Protein AF-A0A9P7NBX7-F1 (afdb_monomer)

Solvent-accessible surface area (backbone atoms only — not comparable to full-atom values): 3612 Å² total; per-residue (Å²): 140,79,88,79,82,78,76,72,77,64,68,59,65,76,63,50,72,92,52,80,86,35,62,59,53,42,52,61,54,48,55,52,48,35,52,76,71,62,74,52,95,64,95,79,83,87,85,85,82,82,131

Structure (mmCIF, N/CA/C/O backbone):
data_AF-A0A9P7NBX7-F1
#
_entry.id   AF-A0A9P7NBX7-F1
#
loop_
_atom_site.group_PDB
_atom_site.id
_atom_site.type_symbol
_atom_site.label_atom_id
_atom_site.label_alt_id
_atom_site.label_comp_id
_atom_site.label_asym_id
_atom_site.label_entity_id
_atom_site.label_seq_id
_atom_site.pdbx_PDB_ins_code
_atom_site.Cartn_x
_atom_site.Cartn_y
_atom_site.Cartn_z
_atom_site.occupancy
_atom_site.B_iso_or_equiv
_atom_site.auth_seq_id
_atom_site.auth_comp_id
_atom_site.auth_asym_id
_atom_site.auth_atom_id
_atom_site.pdbx_PDB_model_num
ATOM 1 N N . MET A 1 1 ? 20.903 10.795 -42.828 1.00 57.88 1 MET A N 1
ATOM 2 C CA . MET A 1 1 ? 21.877 10.589 -41.732 1.00 57.88 1 MET A CA 1
ATOM 3 C C . MET A 1 1 ? 21.618 11.717 -40.742 1.00 57.88 1 MET A C 1
ATOM 5 O O . MET A 1 1 ? 21.758 12.852 -41.154 1.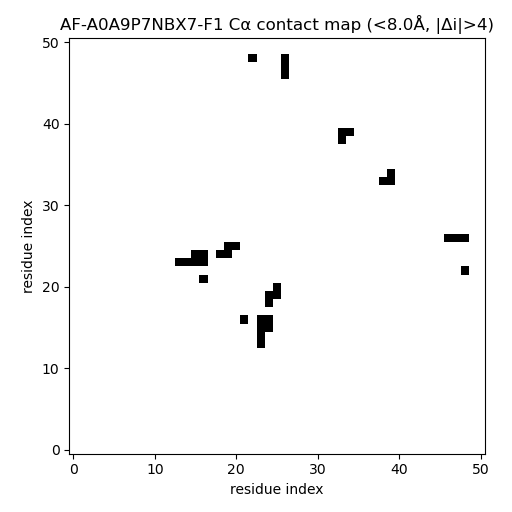00 57.88 1 MET A O 1
ATOM 9 N N . ALA A 1 2 ? 21.097 11.537 -39.534 1.00 45.25 2 ALA A N 1
ATOM 10 C CA . ALA A 1 2 ? 21.131 10.402 -38.626 1.00 45.25 2 ALA A CA 1
ATOM 11 C C . ALA A 1 2 ? 19.776 10.239 -37.910 1.00 45.25 2 ALA A C 1
ATOM 13 O O . ALA A 1 2 ? 19.147 11.228 -37.548 1.00 45.25 2 ALA A O 1
ATOM 14 N N . SER A 1 3 ? 19.350 8.994 -37.705 1.00 51.56 3 SER A N 1
ATOM 15 C CA . SER A 1 3 ? 18.282 8.656 -36.765 1.00 51.56 3 SER A CA 1
ATOM 16 C C . SER A 1 3 ? 18.894 8.620 -35.367 1.00 51.56 3 SER A C 1
ATOM 18 O O . SER A 1 3 ? 19.625 7.686 -35.041 1.00 51.56 3 SER A O 1
ATOM 20 N N . THR A 1 4 ? 18.659 9.646 -34.554 1.00 60.44 4 THR A N 1
ATOM 21 C CA . THR A 1 4 ? 18.958 9.591 -33.121 1.00 60.44 4 THR A CA 1
ATOM 22 C C . THR A 1 4 ? 17.826 8.833 -32.444 1.00 60.44 4 THR A C 1
ATOM 24 O O . THR A 1 4 ? 16.685 9.281 -32.419 1.00 60.44 4 THR A O 1
ATOM 27 N N . ASN A 1 5 ? 18.151 7.631 -31.979 1.00 61.84 5 ASN A N 1
ATOM 28 C CA . ASN A 1 5 ? 17.281 6.735 -31.234 1.00 61.84 5 ASN A CA 1
ATOM 29 C C . ASN A 1 5 ? 16.90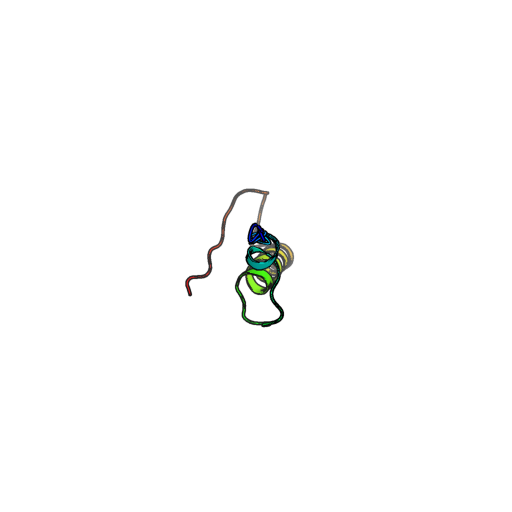5 7.384 -29.890 1.00 61.84 5 ASN A C 1
ATOM 31 O O . ASN A 1 5 ? 17.609 7.200 -28.898 1.00 61.84 5 ASN A O 1
ATOM 35 N N . GLU A 1 6 ? 15.830 8.173 -29.857 1.00 58.91 6 GLU A N 1
ATOM 36 C CA . GLU A 1 6 ? 15.215 8.618 -28.606 1.00 58.91 6 GLU A CA 1
ATOM 37 C C . GLU A 1 6 ? 14.466 7.436 -27.993 1.00 58.91 6 GLU A C 1
ATOM 39 O O . GLU A 1 6 ? 13.260 7.263 -28.157 1.00 58.91 6 GLU A O 1
ATOM 44 N N . HIS A 1 7 ? 15.205 6.584 -27.286 1.00 59.25 7 HIS A N 1
ATOM 45 C CA . HIS A 1 7 ? 14.616 5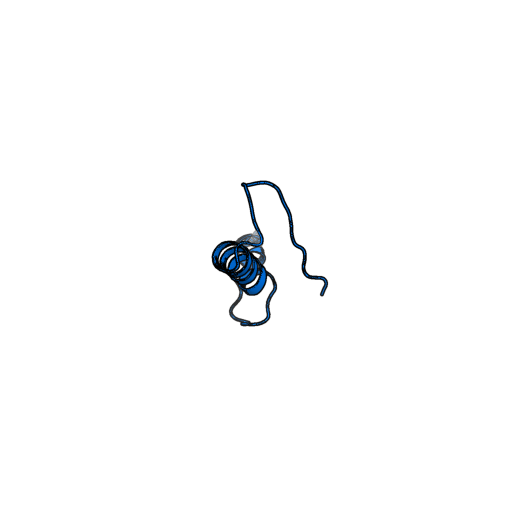.641 -26.349 1.00 59.25 7 HIS A CA 1
ATOM 46 C C . HIS A 1 7 ? 14.098 6.465 -25.163 1.00 59.25 7 HIS A C 1
ATOM 48 O O . HIS A 1 7 ? 14.759 6.577 -24.130 1.00 59.25 7 HIS A O 1
ATOM 54 N N . VAL A 1 8 ? 12.947 7.121 -25.341 1.00 62.12 8 VAL A N 1
ATOM 55 C CA . VAL A 1 8 ? 12.218 7.768 -24.250 1.00 62.12 8 VAL A CA 1
ATOM 56 C C . VAL A 1 8 ? 11.900 6.655 -23.264 1.00 62.12 8 VAL A C 1
ATOM 58 O O . VAL A 1 8 ? 11.035 5.814 -23.502 1.00 62.12 8 VAL A O 1
ATOM 61 N N . HIS A 1 9 ? 12.689 6.583 -22.197 1.00 66.69 9 HIS A N 1
ATOM 62 C CA . HIS A 1 9 ? 12.459 5.672 -21.092 1.00 66.69 9 HIS A CA 1
ATOM 63 C C . HIS A 1 9 ? 11.142 6.122 -20.463 1.00 66.69 9 HIS A C 1
ATOM 65 O O . HIS A 1 9 ? 11.107 7.093 -19.710 1.00 66.69 9 HIS A O 1
ATOM 71 N N . ASN A 1 10 ? 10.039 5.502 -20.879 1.00 82.81 10 ASN A N 1
ATOM 72 C CA . ASN A 1 10 ? 8.722 5.886 -20.411 1.00 82.81 10 ASN A CA 1
ATOM 73 C C . ASN A 1 10 ? 8.610 5.490 -18.936 1.00 82.81 10 ASN A C 1
ATOM 75 O O . ASN A 1 10 ? 8.351 4.328 -18.640 1.00 82.81 10 ASN A O 1
ATOM 79 N N . ALA A 1 11 ? 8.854 6.427 -18.021 1.00 86.19 11 ALA A N 1
ATOM 80 C CA . ALA A 1 11 ? 8.846 6.182 -16.579 1.00 86.19 11 ALA A CA 1
ATOM 81 C C . ALA A 1 11 ? 7.509 5.607 -16.075 1.00 86.19 11 ALA A C 1
ATOM 83 O O . ALA A 1 11 ? 7.491 4.930 -15.048 1.00 86.19 11 ALA A O 1
ATOM 84 N N . ASP A 1 12 ? 6.419 5.798 -16.824 1.00 87.69 12 ASP A N 1
ATOM 85 C CA . ASP A 1 12 ? 5.085 5.316 -16.467 1.00 87.69 12 ASP A CA 1
ATOM 86 C C . ASP A 1 12 ? 5.012 3.785 -16.351 1.00 87.69 12 ASP A C 1
ATOM 88 O O . ASP A 1 12 ? 4.181 3.268 -15.603 1.00 87.69 12 ASP A O 1
ATOM 92 N N . HIS A 1 13 ? 5.913 3.039 -17.006 1.00 84.19 13 HIS A N 1
ATOM 93 C CA . HIS A 1 13 ? 5.962 1.576 -16.870 1.00 84.19 13 HIS A CA 1
ATOM 94 C C . HIS A 1 13 ? 6.303 1.106 -15.441 1.00 84.19 13 HIS A C 1
ATOM 96 O O . HIS A 1 13 ? 6.077 -0.052 -15.113 1.00 84.19 13 HIS A O 1
ATOM 102 N N . LEU A 1 14 ? 6.850 1.982 -14.585 1.00 84.69 14 LEU A N 1
ATOM 103 C CA . LEU A 1 14 ? 7.178 1.659 -13.190 1.00 84.69 14 LEU A CA 1
ATOM 104 C C . LEU A 1 14 ? 5.964 1.750 -12.253 1.00 84.69 14 LEU A C 1
ATOM 106 O O . LEU A 1 14 ? 6.005 1.226 -11.141 1.00 84.69 14 LEU A O 1
ATOM 110 N N . ILE A 1 15 ? 4.906 2.452 -12.671 1.00 89.00 15 ILE A N 1
ATOM 111 C CA . ILE A 1 15 ? 3.732 2.759 -11.835 1.00 89.00 15 ILE A CA 1
ATOM 112 C C . ILE A 1 15 ? 2.408 2.307 -12.460 1.00 89.00 15 ILE A C 1
ATOM 114 O O . ILE A 1 15 ? 1.371 2.389 -11.808 1.00 89.00 15 ILE A O 1
ATOM 118 N N . THR A 1 16 ? 2.437 1.804 -13.694 1.00 90.00 16 THR A N 1
ATOM 119 C CA . THR A 1 16 ? 1.279 1.247 -14.403 1.00 90.00 16 THR A CA 1
ATOM 120 C C . THR A 1 16 ? 1.580 -0.175 -14.861 1.00 90.00 16 THR A C 1
ATOM 122 O O . THR A 1 16 ? 2.697 -0.473 -15.277 1.00 90.00 16 THR A O 1
ATOM 125 N N . SER A 1 17 ? 0.601 -1.072 -14.752 1.00 91.19 17 SER A N 1
ATOM 126 C CA . SER A 1 17 ? 0.703 -2.440 -15.264 1.00 91.19 17 SER A CA 1
ATOM 127 C C . SER A 1 17 ? -0.686 -3.001 -15.547 1.00 91.19 17 SER A C 1
ATOM 129 O O . SER A 1 17 ? -1.611 -2.775 -14.767 1.00 91.19 17 SER A O 1
ATOM 131 N N . ASP A 1 18 ? -0.816 -3.748 -16.642 1.00 94.06 18 ASP A N 1
ATOM 132 C CA . ASP A 1 18 ? -2.037 -4.478 -16.996 1.00 94.06 18 ASP A CA 1
ATOM 133 C C . ASP A 1 18 ? -2.171 -5.808 -16.229 1.00 94.06 18 ASP A C 1
ATOM 135 O O . ASP A 1 18 ? -3.254 -6.394 -16.190 1.00 94.06 18 ASP A O 1
ATOM 139 N N . ASP A 1 19 ? -1.085 -6.295 -15.616 1.00 93.56 19 ASP A N 1
ATOM 140 C CA . ASP A 1 19 ? -1.102 -7.514 -14.809 1.00 93.56 19 ASP A CA 1
ATOM 141 C C . ASP A 1 19 ? -1.740 -7.224 -13.435 1.00 93.56 19 ASP A C 1
ATOM 143 O O . ASP A 1 19 ? -1.212 -6.407 -12.667 1.00 93.56 19 ASP A O 1
ATOM 147 N N . PRO A 1 20 ? -2.873 -7.867 -13.092 1.00 92.94 20 PRO A N 1
ATOM 148 C CA . PRO A 1 20 ? -3.562 -7.632 -11.826 1.00 92.94 20 PRO A CA 1
ATOM 149 C C . PRO A 1 20 ? -2.706 -7.952 -10.592 1.00 92.94 20 PRO A C 1
ATOM 151 O O . PRO A 1 20 ? -2.920 -7.333 -9.545 1.00 92.94 20 PRO A O 1
ATOM 154 N N . ASP A 1 21 ? -1.736 -8.862 -10.708 1.00 92.56 21 ASP A N 1
ATOM 155 C CA . ASP A 1 21 ? -0.863 -9.278 -9.606 1.00 92.56 21 ASP A CA 1
ATOM 156 C C . ASP A 1 21 ? 0.431 -8.447 -9.526 1.00 92.56 21 ASP A C 1
ATOM 158 O O . ASP A 1 21 ? 1.266 -8.650 -8.641 1.00 92.56 21 ASP A O 1
ATOM 162 N N . HIS A 1 22 ? 0.595 -7.452 -10.401 1.00 93.3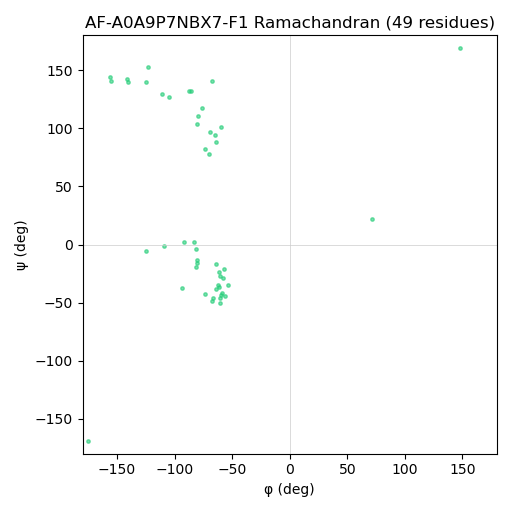1 22 HIS A N 1
ATOM 163 C CA . HIS A 1 22 ? 1.767 -6.588 -10.393 1.00 93.31 22 HIS A CA 1
ATOM 164 C C . HIS A 1 22 ? 1.818 -5.691 -9.138 1.00 93.31 22 HIS A C 1
ATOM 166 O O . HIS A 1 22 ? 0.799 -5.100 -8.751 1.00 93.31 22 HIS A O 1
ATOM 172 N N . PRO A 1 23 ? 3.002 -5.469 -8.528 1.00 93.75 23 PRO A N 1
ATOM 173 C CA . PRO A 1 23 ? 3.144 -4.628 -7.336 1.00 93.75 23 PRO A CA 1
ATOM 174 C C . PRO A 1 23 ? 2.559 -3.216 -7.479 1.00 93.75 23 PRO A C 1
ATOM 176 O O . PRO A 1 23 ? 1.989 -2.694 -6.518 1.00 93.75 23 PRO A O 1
ATOM 179 N N . ALA A 1 24 ? 2.637 -2.623 -8.678 1.00 93.69 24 ALA A N 1
ATOM 180 C CA . ALA A 1 24 ? 2.047 -1.310 -8.974 1.00 93.69 24 ALA A CA 1
ATOM 181 C C . ALA A 1 24 ? 0.525 -1.253 -8.721 1.00 93.69 24 ALA A C 1
ATOM 183 O O . ALA A 1 24 ? 0.007 -0.207 -8.338 1.00 93.69 24 ALA A O 1
ATOM 184 N N . ASN A 1 25 ? -0.174 -2.383 -8.863 1.00 93.88 25 ASN A N 1
ATOM 185 C CA . ASN A 1 25 ? -1.614 -2.508 -8.626 1.00 93.88 25 ASN A CA 1
ATOM 186 C C . ASN A 1 25 ? -1.921 -2.968 -7.188 1.00 93.88 25 ASN A C 1
ATOM 188 O O . ASN A 1 25 ? -2.876 -2.502 -6.547 1.00 93.88 25 ASN A O 1
ATOM 192 N N . LEU A 1 26 ? -1.089 -3.863 -6.646 1.00 95.25 26 LEU A N 1
ATOM 193 C CA . LEU A 1 26 ? -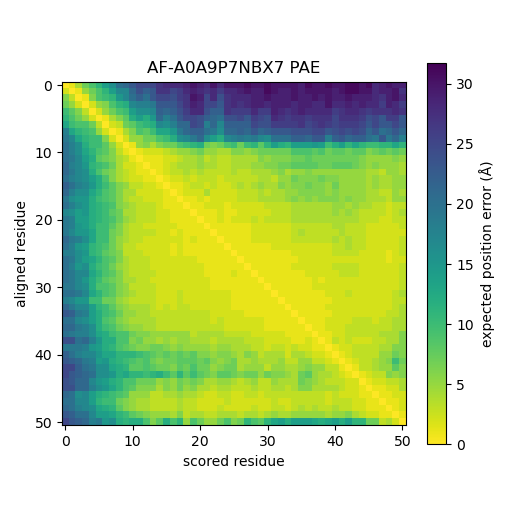1.293 -4.459 -5.326 1.00 95.25 26 LEU A CA 1
ATOM 194 C C . LEU A 1 26 ? -1.002 -3.498 -4.166 1.00 95.25 26 LEU A C 1
ATOM 196 O O . LEU A 1 26 ? -1.773 -3.470 -3.204 1.00 95.25 26 LEU A O 1
ATOM 200 N N . ILE A 1 27 ? 0.074 -2.704 -4.232 1.00 95.06 27 ILE A N 1
ATOM 201 C CA . ILE A 1 27 ? 0.470 -1.798 -3.137 1.00 95.06 27 ILE A CA 1
ATOM 202 C C . ILE A 1 27 ? -0.630 -0.764 -2.827 1.00 95.06 27 ILE A C 1
ATOM 204 O O . ILE A 1 27 ? -1.035 -0.678 -1.662 1.00 95.06 27 ILE A O 1
ATOM 208 N N . PRO A 1 28 ? -1.196 -0.032 -3.812 1.00 94.06 28 PRO A N 1
ATOM 209 C CA . PRO A 1 28 ? -2.301 0.892 -3.550 1.00 94.06 28 PRO A CA 1
ATOM 210 C C . PRO A 1 28 ? -3.524 0.191 -2.945 1.00 94.06 28 PRO A C 1
ATOM 212 O O . PRO A 1 28 ? -4.123 0.680 -1.983 1.00 94.06 28 PRO A O 1
ATOM 215 N N . SER A 1 29 ? -3.855 -0.996 -3.463 1.00 94.38 29 SER A N 1
ATOM 216 C CA . SER A 1 29 ? -4.977 -1.808 -2.983 1.00 94.38 29 SER A CA 1
ATOM 217 C C . SER A 1 29 ? -4.789 -2.271 -1.533 1.00 94.38 29 SER A C 1
ATOM 219 O O . SER A 1 29 ? -5.745 -2.286 -0.754 1.00 94.38 29 SER A O 1
ATOM 221 N N . LEU A 1 30 ? -3.564 -2.631 -1.139 1.00 94.81 30 LEU A N 1
ATOM 222 C CA . LEU A 1 30 ? -3.211 -2.986 0.239 1.00 94.81 30 LEU A CA 1
ATOM 223 C C . LEU A 1 30 ? -3.318 -1.785 1.179 1.00 94.81 30 LEU A C 1
ATOM 225 O O . LEU A 1 30 ? -3.940 -1.906 2.233 1.00 94.81 30 LEU A O 1
ATOM 229 N N . CYS A 1 31 ? -2.786 -0.625 0.788 1.00 93.44 31 CYS A N 1
ATOM 230 C CA . CYS A 1 31 ? -2.895 0.604 1.577 1.00 93.44 31 CYS A CA 1
ATOM 231 C C . CYS A 1 31 ? -4.360 0.966 1.868 1.00 93.44 31 CYS A C 1
ATOM 233 O O . CYS A 1 31 ? -4.706 1.259 3.014 1.00 93.44 31 CYS A O 1
ATOM 235 N N . ALA A 1 32 ? -5.236 0.873 0.860 1.00 94.06 32 ALA A N 1
ATOM 236 C CA . ALA A 1 32 ? -6.670 1.095 1.040 1.00 94.06 32 ALA A CA 1
ATOM 237 C C . ALA A 1 32 ? -7.282 0.102 2.045 1.00 94.06 32 ALA A C 1
ATOM 239 O O . ALA A 1 32 ? -7.984 0.511 2.972 1.00 94.06 32 ALA A O 1
ATOM 240 N N . LYS A 1 33 ? -6.959 -1.194 1.918 1.00 95.12 33 LYS A N 1
ATOM 241 C CA . LYS A 1 33 ? -7.422 -2.233 2.855 1.00 95.12 33 LYS A CA 1
ATOM 242 C C . LYS A 1 33 ? -6.953 -1.966 4.284 1.00 95.12 33 LYS A C 1
ATOM 244 O O . LYS A 1 33 ? -7.754 -2.100 5.203 1.00 95.12 33 LYS A O 1
ATOM 249 N N . PHE A 1 34 ? -5.698 -1.567 4.492 1.00 94.75 34 PHE A N 1
ATOM 250 C CA . PHE A 1 34 ? -5.183 -1.265 5.831 1.00 94.75 34 PHE A CA 1
ATOM 251 C C . PHE A 1 34 ? -5.945 -0.116 6.495 1.00 94.75 34 PHE A C 1
ATOM 253 O O . PHE A 1 34 ? -6.213 -0.177 7.696 1.00 94.75 34 PHE A O 1
ATOM 260 N N . TRP A 1 35 ? -6.350 0.892 5.719 1.00 92.81 35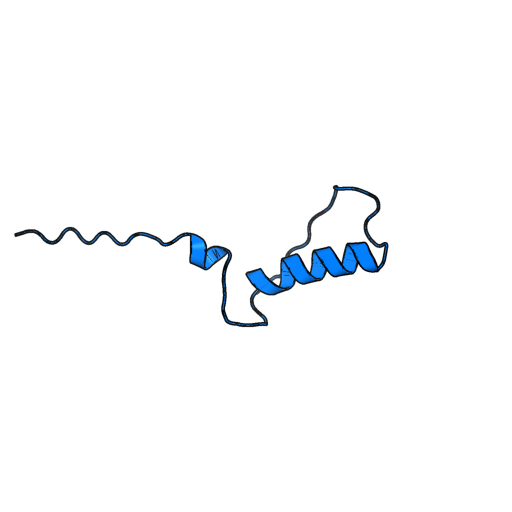 TRP A N 1
ATOM 261 C CA . TRP A 1 35 ? -7.187 1.978 6.223 1.00 92.81 35 TRP A CA 1
ATOM 262 C C . TRP A 1 35 ? -8.590 1.484 6.593 1.00 92.81 35 TRP A C 1
ATOM 264 O O . TRP A 1 35 ? -9.057 1.717 7.706 1.00 92.81 35 TRP A O 1
ATOM 274 N N . THR A 1 36 ? -9.242 0.731 5.701 1.00 94.56 36 THR A N 1
ATOM 275 C CA . THR A 1 36 ? -10.587 0.180 5.944 1.00 94.56 36 THR A CA 1
ATOM 276 C C . THR A 1 36 ? -10.632 -0.786 7.132 1.00 94.56 36 THR A C 1
ATOM 278 O O . THR A 1 36 ? -11.619 -0.808 7.862 1.00 94.56 36 THR A O 1
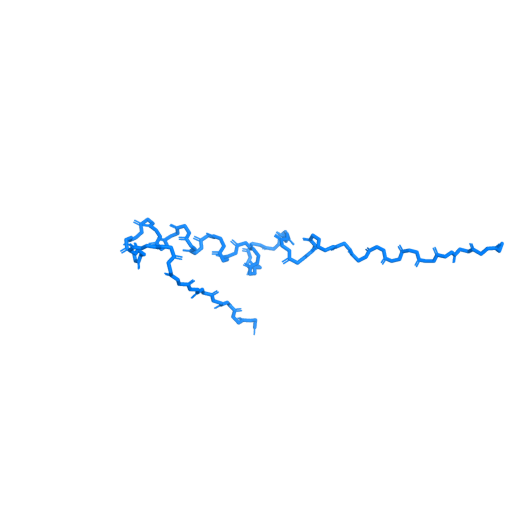ATOM 281 N N . LEU A 1 37 ? -9.572 -1.568 7.351 1.00 95.69 37 LEU A N 1
ATOM 282 C CA . LEU A 1 37 ? -9.468 -2.518 8.464 1.00 95.69 37 LEU A CA 1
ATOM 283 C C . LEU A 1 37 ? -9.043 -1.865 9.792 1.00 95.69 37 LEU A C 1
ATOM 285 O O . LEU A 1 37 ? -8.978 -2.555 10.808 1.00 95.69 37 LEU A O 1
ATOM 289 N N . GLY A 1 38 ? -8.736 -0.562 9.805 1.00 93.69 38 GLY A N 1
ATOM 290 C CA . GLY A 1 38 ? -8.292 0.153 11.005 1.00 93.69 38 GLY A CA 1
ATOM 291 C C . GLY A 1 38 ? -6.874 -0.208 11.461 1.00 93.69 38 GLY A C 1
ATOM 292 O O . GLY A 1 38 ? -6.539 -0.035 12.630 1.00 93.69 38 GLY A O 1
ATOM 293 N N . TRP A 1 39 ? -6.036 -0.729 10.561 1.00 93.69 39 TRP A N 1
ATOM 294 C CA . TRP A 1 39 ? -4.643 -1.094 10.863 1.00 93.69 39 TRP A CA 1
ATOM 295 C C . TRP A 1 39 ? -3.703 0.110 10.850 1.00 93.69 39 TRP A C 1
ATOM 297 O O . TRP A 1 39 ? -2.567 0.025 11.313 1.00 93.69 39 TRP A O 1
ATOM 307 N N . VAL A 1 40 ? -4.175 1.232 10.317 1.00 91.44 40 VAL A N 1
ATOM 308 C CA . VAL A 1 40 ? -3.423 2.475 10.231 1.00 91.44 40 VAL A CA 1
ATOM 309 C C . VAL A 1 40 ? -4.045 3.500 11.177 1.00 91.44 40 VAL A C 1
ATOM 311 O O . VAL A 1 40 ? -5.248 3.741 11.142 1.00 91.44 40 VAL A O 1
ATOM 314 N N . THR A 1 41 ? -3.214 4.121 12.015 1.00 89.62 41 THR A N 1
ATOM 315 C CA . THR A 1 41 ? -3.627 5.145 12.993 1.00 89.62 41 THR A CA 1
ATOM 316 C C . THR A 1 41 ? -3.160 6.563 12.628 1.00 89.62 41 THR A C 1
ATOM 318 O O . THR A 1 41 ? -3.473 7.516 13.337 1.00 89.62 41 THR A O 1
ATOM 321 N N . GLY A 1 42 ? -2.427 6.727 11.519 1.00 89.69 42 GLY A N 1
ATOM 322 C CA . GLY A 1 42 ? -1.891 8.001 11.022 1.00 89.69 42 GLY A CA 1
ATOM 323 C C . GLY A 1 42 ? -1.188 7.839 9.665 1.00 89.69 42 GLY A C 1
ATOM 324 O O . GLY A 1 42 ? -1.286 6.794 9.042 1.00 89.69 42 GLY A O 1
ATOM 325 N N . THR A 1 43 ? -0.451 8.839 9.176 1.00 88.88 43 THR A N 1
ATOM 326 C CA . THR A 1 43 ? 0.217 8.765 7.852 1.00 88.88 43 THR A CA 1
ATOM 327 C C . THR A 1 43 ? 1.574 8.047 7.864 1.00 88.88 43 THR A C 1
ATOM 329 O O . THR A 1 43 ? 2.260 8.015 6.846 1.00 88.88 43 THR A O 1
ATOM 332 N N . GLY A 1 44 ? 2.007 7.520 9.012 1.00 87.62 44 GLY A N 1
ATOM 333 C CA . GLY A 1 44 ? 3.287 6.82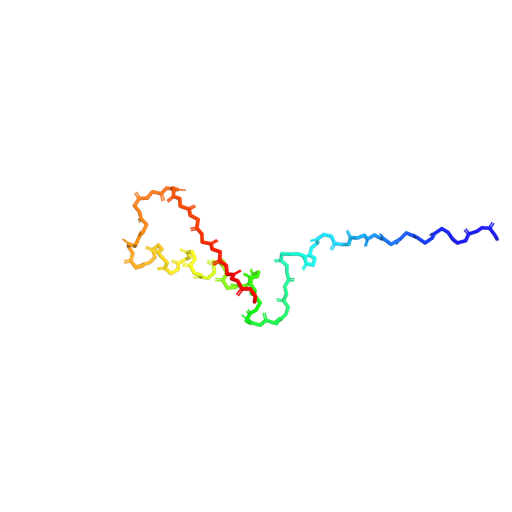6 9.155 1.00 87.62 44 GLY A CA 1
ATOM 334 C C . GLY A 1 44 ? 3.182 5.337 8.822 1.00 87.62 44 GLY A C 1
ATOM 335 O O . GLY A 1 44 ? 2.295 4.656 9.329 1.00 87.62 44 GLY A O 1
ATOM 336 N N 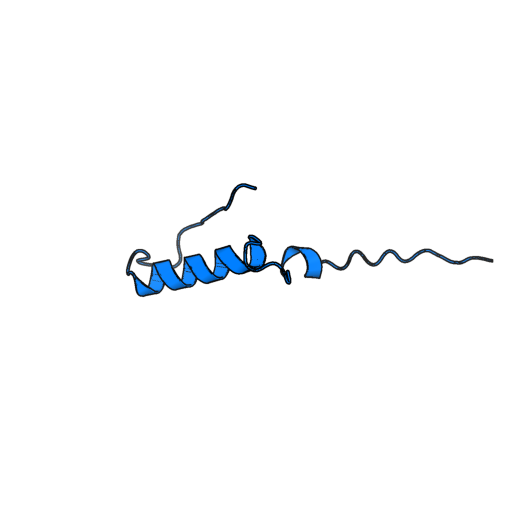. GLY A 1 45 ? 4.106 4.826 8.005 1.00 87.44 45 GLY A N 1
ATOM 337 C CA . GLY A 1 45 ? 4.214 3.406 7.658 1.00 87.44 45 GLY A CA 1
ATOM 338 C C . GLY A 1 45 ? 4.735 3.182 6.237 1.00 87.44 45 GLY A C 1
ATOM 339 O O . GLY A 1 45 ? 4.834 4.118 5.448 1.00 87.44 45 GLY A O 1
ATOM 340 N N . GLY A 1 46 ? 5.071 1.935 5.912 1.00 90.12 46 GLY A N 1
ATOM 341 C CA . GLY A 1 46 ? 5.453 1.518 4.565 1.00 90.12 46 GLY A CA 1
ATOM 342 C C . GLY A 1 46 ? 5.210 0.024 4.386 1.00 90.12 46 GLY A C 1
ATOM 343 O O . GLY A 1 46 ? 5.382 -0.748 5.329 1.00 90.12 46 GLY A O 1
ATOM 344 N N . CYS A 1 47 ? 4.792 -0.381 3.190 1.00 91.19 47 CYS A N 1
ATOM 345 C CA . CYS A 1 47 ? 4.746 -1.783 2.802 1.00 91.19 47 CYS A CA 1
ATOM 346 C C . CYS A 1 47 ? 5.582 -1.984 1.540 1.00 91.19 47 CYS A C 1
ATOM 348 O O . CYS A 1 47 ? 5.781 -1.066 0.743 1.00 91.19 47 CYS A O 1
ATOM 350 N N . SER A 1 48 ? 6.107 -3.189 1.378 1.00 93.38 48 SER A N 1
ATOM 351 C CA . SER A 1 48 ? 6.877 -3.568 0.202 1.00 93.38 48 SER A CA 1
ATOM 352 C C . SER A 1 48 ? 6.500 -4.989 -0.170 1.00 93.38 48 SER A C 1
ATOM 354 O O . SER A 1 48 ? 6.311 -5.835 0.705 1.00 93.38 48 SER A O 1
ATOM 356 N N . ILE A 1 49 ? 6.370 -5.231 -1.467 1.00 92.00 49 ILE A N 1
ATOM 357 C CA . ILE A 1 49 ? 6.145 -6.557 -2.030 1.00 92.00 49 ILE A CA 1
ATOM 358 C C . ILE A 1 49 ? 7.472 -6.980 -2.636 1.00 92.00 49 ILE A C 1
ATOM 360 O O . ILE A 1 49 ? 8.084 -6.224 -3.389 1.00 92.00 49 ILE A O 1
ATOM 364 N N . ARG A 1 50 ? 7.940 -8.159 -2.239 1.00 89.56 50 ARG A N 1
ATOM 365 C CA . ARG A 1 50 ? 9.082 -8.796 -2.876 1.00 89.56 50 ARG A CA 1
ATOM 366 C C . ARG A 1 50 ? 8.565 -9.574 -4.080 1.00 89.56 50 ARG A C 1
ATOM 368 O O . ARG A 1 50 ? 7.603 -10.321 -3.924 1.00 89.56 50 ARG A O 1
ATOM 375 N N . GLU A 1 51 ? 9.221 -9.392 -5.219 1.00 73.75 51 GLU A N 1
ATOM 376 C CA . GLU A 1 51 ? 9.075 -10.272 -6.383 1.00 73.75 51 GLU A CA 1
ATOM 377 C C . GLU A 1 51 ? 9.726 -11.642 -6.149 1.00 73.75 51 GLU A C 1
ATOM 379 O O . GLU A 1 51 ? 10.814 -11.700 -5.513 1.00 73.75 51 GLU A O 1
#

Secondary structure (DSSP, 8-state):
----------GGGGT--S-TTSHHHHHHHHHHHHHHTT--SSS--------

InterPro domains:
  IPR036409 Class II aldolase/adducin N-terminal domain superfamily [G3DSA:3.40.225.10] (18-51)

Radius of gyration: 17.26 Å; Cα contacts (8 Å, |Δi|>4): 18; chains: 1; bounding box: 32×21×55 Å

Nearest PDB structures (foldseek):
  8eza-assembly1_X  TM=4.603E-01  e=8.777E+00  Homo sapiens

Organism: NCBI:txid123648

Foldseek 3Di:
DDDDPPPVVPCVVVQDDPDCPDPNNVQVVVVVVCVVVVVDPDPDDDDDDDD

pLDDT: mean 85.36, std 13.37, range [45.25, 95.69]

Mean predicted aligned error: 8.14 Å

Sequence (51 aa):
MASTNEHVHNADHLITSDDPDHPANLIPSLCAKFWTLGWVTGTGGGCSIRE